Protein AF-A0A0H5DT92-F1 (afdb_monomer)

Mean predicted aligned error: 5.03 Å

Radius of gyration: 13.07 Å; Cα contacts (8 Å, |Δi|>4): 76; chains: 1; bounding box: 30×23×36 Å

pLDDT: mean 88.42, std 12.7, range [41.09, 97.12]

Foldseek 3Di:
DQLVVVLVQLLVQQDDDQKGWLVSCCVSCNLVDSVSSVVCCVVVVFDWDDPDPPTIIGGSVRVSVSSVVVSVVVVVVVD

Secondary structure (DSSP, 8-state):
--HHHHHHHHHHHT-S-SEE-HHHHHHHTSSSSHHHHHHHHHTTSS--EESSSS-EEEEHHHHHHHHHHHHHHHHHTT-

Nearest PDB structures (foldseek):
  6eml-assembly1_r  TM=5.377E-01  e=2.198E-01  Saccharomyces cerevisiae S288C
  2l01-assembly1_B  TM=4.196E-01  e=3.720E-01  Phocaeicola vulgatus ATCC 8482
  4y4m-assembly1_A  TM=5.891E-01  e=1.137E+00  Methanocaldococcus jannaschii DSM 2661
  7rk0-assembly1_C-2  TM=6.133E-01  e=1.925E+00  Thermovibrio ammonificans
  4rgw-assembly1_A  TM=4.208E-01  e=1.385E+00  Homo sapiens

Organism: NCBI:txid483423

Solvent-accessible surface area (backbone atoms only — not comparable to full-atom values): 4695 Å² total; per-residue (Å²): 130,61,70,67,64,55,49,49,56,52,52,67,64,69,61,89,57,69,58,38,48,62,63,55,40,30,77,67,52,50,62,71,34,65,67,44,43,49,51,35,44,76,72,60,75,37,71,72,47,76,79,48,100,87,42,54,34,28,53,39,66,60,55,50,51,52,52,52,52,57,57,54,52,62,63,64,74,77,112

Sequence (79 aa):
MSNQKIIQKFIDRLGEEDFIPPSRLVEIGLFGSLTGVRQALEKGVLPRIKVTSHRSLIPRESVIQFLQEKASVEQSMCG

Structure (mmCIF, N/CA/C/O backbone):
data_AF-A0A0H5DT92-F1
#
_entry.id   AF-A0A0H5DT92-F1
#
loop_
_atom_site.group_PDB
_atom_site.id
_atom_site.type_symbol
_atom_site.label_atom_id
_atom_site.label_alt_id
_atom_site.label_comp_id
_atom_site.label_asym_id
_atom_site.label_entity_id
_atom_site.label_seq_id
_atom_site.pdbx_PDB_ins_code
_atom_site.Cartn_x
_atom_site.Cartn_y
_atom_site.Cartn_z
_atom_site.occupancy
_atom_site.B_iso_or_equiv
_atom_site.auth_seq_id
_atom_site.auth_comp_id
_atom_site.auth_asym_id
_atom_site.auth_atom_id
_atom_site.pdbx_PDB_model_num
ATOM 1 N N . MET A 1 1 ? -13.636 13.314 16.361 1.00 54.72 1 MET A N 1
ATOM 2 C CA . MET A 1 1 ? -13.940 12.946 14.954 1.00 54.72 1 MET A CA 1
ATOM 3 C C . MET A 1 1 ? -14.174 11.445 14.927 1.00 54.72 1 MET A C 1
ATOM 5 O O . MET A 1 1 ? -13.442 10.765 15.625 1.00 54.72 1 MET A O 1
ATOM 9 N N . SER A 1 2 ? -15.179 10.923 14.213 1.00 70.81 2 SER A N 1
ATOM 10 C CA . SER A 1 2 ? -15.361 9.464 14.148 1.00 70.81 2 SER A CA 1
ATOM 11 C C . SER A 1 2 ? -14.218 8.825 13.352 1.00 70.81 2 SER A C 1
AT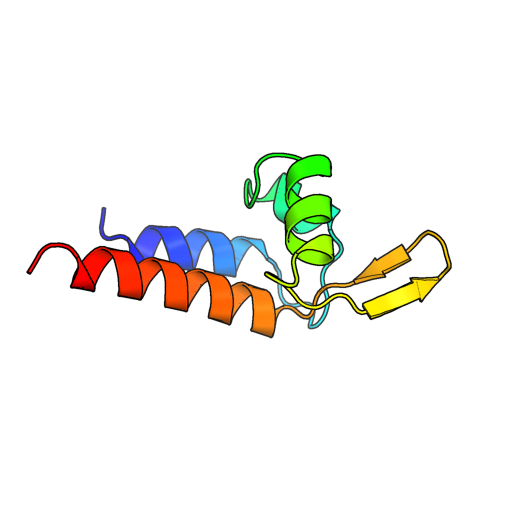OM 13 O O . SER A 1 2 ? -13.795 9.398 12.344 1.00 70.81 2 SER A O 1
ATOM 15 N N . ASN A 1 3 ? -13.735 7.651 13.775 1.00 77.62 3 ASN A N 1
ATOM 16 C CA . ASN A 1 3 ? -12.684 6.903 13.066 1.00 77.62 3 ASN A CA 1
ATOM 17 C C . ASN A 1 3 ? -13.023 6.714 11.580 1.00 77.62 3 ASN A C 1
ATOM 19 O O . ASN A 1 3 ? -12.158 6.887 10.725 1.00 77.62 3 ASN A O 1
ATOM 23 N N . GLN A 1 4 ? -14.306 6.531 11.252 1.00 83.56 4 GLN A N 1
ATOM 24 C CA . GLN A 1 4 ? -14.787 6.441 9.871 1.00 83.56 4 GLN A CA 1
ATOM 25 C C . GLN A 1 4 ? -14.397 7.649 9.002 1.00 83.56 4 GLN A C 1
ATOM 27 O O . GLN A 1 4 ? -13.999 7.481 7.853 1.00 83.56 4 GLN A O 1
ATOM 32 N N . LYS A 1 5 ? -14.463 8.877 9.540 1.00 87.00 5 LYS A N 1
ATOM 33 C CA . LYS A 1 5 ? -14.078 10.090 8.795 1.00 87.00 5 LYS A CA 1
ATOM 34 C C . LYS A 1 5 ? -12.573 10.156 8.538 1.00 87.00 5 LYS A C 1
ATOM 36 O O . LYS A 1 5 ? -12.158 10.751 7.551 1.00 87.00 5 LYS A O 1
ATOM 41 N N . ILE A 1 6 ? -11.754 9.592 9.426 1.00 88.19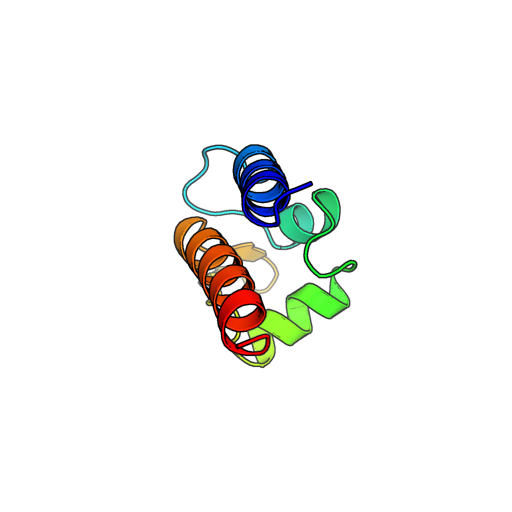 6 ILE A N 1
ATOM 42 C CA . ILE A 1 6 ? -10.297 9.535 9.250 1.00 88.19 6 ILE A CA 1
ATOM 43 C C . ILE A 1 6 ? -9.952 8.499 8.181 1.00 88.19 6 ILE A C 1
ATOM 45 O O . ILE A 1 6 ? -9.188 8.805 7.271 1.00 88.19 6 ILE A O 1
ATOM 49 N N . ILE A 1 7 ? -10.566 7.316 8.244 1.00 90.88 7 ILE A N 1
ATOM 50 C CA . ILE A 1 7 ? -10.392 6.265 7.237 1.00 90.88 7 ILE A CA 1
ATOM 51 C C . ILE A 1 7 ? -10.785 6.761 5.850 1.00 90.88 7 ILE A C 1
ATOM 53 O O . ILE A 1 7 ? -9.998 6.620 4.918 1.00 90.88 7 ILE A O 1
ATOM 57 N N . GLN A 1 8 ? -11.937 7.426 5.725 1.00 91.62 8 GLN A N 1
ATOM 58 C CA . GLN A 1 8 ? -12.367 7.969 4.439 1.00 91.62 8 GLN A CA 1
ATOM 59 C C . GLN A 1 8 ? -11.338 8.951 3.862 1.00 91.62 8 GLN A C 1
ATOM 61 O O . GLN A 1 8 ? -10.981 8.835 2.697 1.00 91.62 8 GLN A O 1
ATOM 66 N N . LYS A 1 9 ? -10.745 9.826 4.690 1.00 92.25 9 LYS A N 1
ATOM 67 C CA . LYS A 1 9 ? -9.667 10.726 4.244 1.00 92.25 9 LYS A CA 1
ATOM 68 C C . LYS A 1 9 ? -8.438 9.984 3.720 1.00 92.25 9 LYS A C 1
ATOM 70 O O . LYS A 1 9 ? -7.777 10.493 2.821 1.00 92.25 9 LYS A O 1
ATOM 75 N N . PHE A 1 10 ? -8.081 8.832 4.289 1.00 93.31 10 PHE A N 1
ATOM 76 C CA . PHE A 1 10 ? -6.995 8.020 3.736 1.00 93.31 10 PHE A CA 1
ATOM 77 C C . PHE A 1 10 ? -7.391 7.429 2.384 1.00 93.31 10 PHE A C 1
ATOM 79 O O . PHE A 1 10 ? -6.599 7.522 1.452 1.00 93.31 10 PHE A O 1
ATOM 86 N N . ILE A 1 11 ? -8.610 6.891 2.267 1.00 93.62 11 ILE A N 1
ATOM 87 C CA . ILE A 1 11 ? -9.132 6.310 1.022 1.00 93.62 11 ILE A CA 1
ATOM 88 C C . ILE A 1 11 ? -9.156 7.352 -0.101 1.00 93.62 11 ILE A C 1
ATOM 90 O O . ILE A 1 11 ? -8.648 7.087 -1.187 1.00 93.62 11 ILE A O 1
ATOM 94 N N . ASP A 1 12 ? -9.661 8.553 0.177 1.00 93.81 12 ASP A N 1
ATOM 95 C CA . ASP A 1 12 ? -9.745 9.643 -0.801 1.00 93.81 12 ASP A CA 1
ATOM 96 C C . ASP A 1 12 ? -8.350 10.068 -1.297 1.00 93.81 12 ASP A C 1
ATOM 98 O O . ASP A 1 12 ? -8.172 10.454 -2.450 1.00 93.81 12 ASP A O 1
ATOM 102 N N . ARG A 1 13 ? -7.325 9.963 -0.440 1.00 94.88 13 ARG A N 1
ATOM 103 C CA . ARG A 1 13 ? -5.936 10.309 -0.780 1.00 94.88 13 ARG A CA 1
ATOM 104 C C . ARG A 1 13 ? -5.182 9.198 -1.515 1.00 94.88 13 ARG A C 1
ATOM 106 O O . ARG A 1 13 ? -4.085 9.465 -2.005 1.00 94.88 13 ARG A O 1
ATOM 113 N N . LEU A 1 14 ? -5.718 7.975 -1.593 1.00 94.44 14 LEU A N 1
ATOM 114 C CA . LEU A 1 14 ? -5.083 6.882 -2.345 1.00 94.44 14 LEU A CA 1
ATOM 115 C C . LEU A 1 14 ? -5.078 7.144 -3.856 1.00 94.44 14 LEU A C 1
ATOM 117 O O . LEU A 1 14 ? -4.184 6.642 -4.534 1.00 94.44 14 LEU A O 1
ATOM 121 N N . GLY A 1 15 ? -6.033 7.940 -4.347 1.00 91.56 15 GLY A N 1
ATOM 122 C CA . GLY A 1 15 ? -6.306 8.114 -5.771 1.00 91.56 15 GLY A CA 1
ATOM 123 C C . GLY A 1 15 ? -7.370 7.139 -6.280 1.00 91.56 15 GLY A C 1
ATOM 124 O O . GLY A 1 15 ? -8.048 6.466 -5.494 1.00 91.56 15 GLY A O 1
ATOM 125 N N . GLU A 1 16 ? -7.515 7.083 -7.600 1.00 93.00 16 GLU A N 1
ATOM 126 C CA . GLU A 1 16 ? -8.515 6.274 -8.317 1.00 93.00 16 GLU A CA 1
ATOM 127 C C . GLU A 1 16 ? -7.882 5.071 -9.034 1.00 93.00 16 GLU A C 1
ATOM 129 O O . GLU A 1 16 ? -8.586 4.226 -9.576 1.00 93.00 16 GLU A O 1
ATOM 134 N N . GLU A 1 17 ? -6.553 4.963 -9.020 1.00 94.06 17 GLU A N 1
ATOM 135 C CA . GLU A 1 17 ? -5.813 3.893 -9.676 1.00 94.06 17 GLU A CA 1
ATOM 136 C C . GLU A 1 17 ? -6.012 2.538 -8.974 1.00 94.06 17 GLU A C 1
ATOM 138 O O . GLU A 1 17 ? -5.850 2.428 -7.758 1.00 94.06 17 GLU A O 1
ATOM 143 N N . ASP A 1 18 ? -6.255 1.468 -9.738 1.00 95.50 18 ASP A N 1
ATOM 144 C CA . ASP A 1 18 ? -6.427 0.105 -9.196 1.00 95.50 18 ASP A CA 1
ATOM 145 C C . ASP A 1 18 ? -5.198 -0.407 -8.432 1.00 95.50 18 ASP A C 1
ATOM 147 O O . ASP A 1 18 ? -5.295 -1.246 -7.530 1.00 95.50 18 ASP A O 1
ATOM 151 N N . PHE A 1 19 ? -4.020 0.105 -8.790 1.00 96.19 19 PHE A N 1
ATOM 152 C CA . PHE A 1 19 ? -2.744 -0.267 -8.206 1.00 96.19 19 PHE A CA 1
ATOM 153 C C . PHE A 1 19 ? -1.954 0.972 -7.823 1.00 96.19 19 PHE A C 1
ATOM 155 O O . PHE A 1 19 ? -1.731 1.863 -8.641 1.00 96.19 19 PHE A O 1
ATOM 162 N N . ILE A 1 20 ? -1.433 0.972 -6.602 1.00 95.62 20 ILE A N 1
ATOM 163 C CA . ILE A 1 20 ? -0.668 2.092 -6.067 1.00 95.62 20 ILE A CA 1
ATOM 164 C C . ILE A 1 20 ? 0.787 1.692 -5.790 1.00 95.62 20 ILE A C 1
ATOM 166 O O . ILE A 1 20 ? 1.073 0.545 -5.419 1.00 95.62 20 ILE A O 1
ATOM 170 N N . PRO A 1 21 ? 1.744 2.620 -5.945 1.00 95.50 21 PRO A N 1
ATOM 171 C CA . PRO A 1 21 ? 3.120 2.387 -5.538 1.00 95.50 21 PRO A CA 1
ATOM 172 C C . PRO A 1 21 ? 3.263 2.448 -4.003 1.00 95.50 21 PRO A C 1
ATOM 174 O O . PRO A 1 21 ? 2.555 3.212 -3.348 1.00 95.50 21 PRO A O 1
ATOM 177 N N . PRO A 1 22 ? 4.245 1.742 -3.407 1.00 95.31 22 PRO A N 1
ATOM 178 C CA . PRO A 1 22 ? 4.554 1.841 -1.978 1.00 95.31 22 PRO A CA 1
ATOM 179 C C . PRO A 1 22 ? 4.791 3.271 -1.469 1.00 95.31 22 PRO A C 1
ATOM 181 O O . PRO A 1 22 ? 4.476 3.568 -0.320 1.00 95.31 22 PRO A O 1
ATOM 184 N N . SER A 1 23 ? 5.325 4.166 -2.310 1.00 95.12 23 SER A N 1
ATOM 185 C CA . SER A 1 23 ? 5.538 5.575 -1.952 1.00 95.12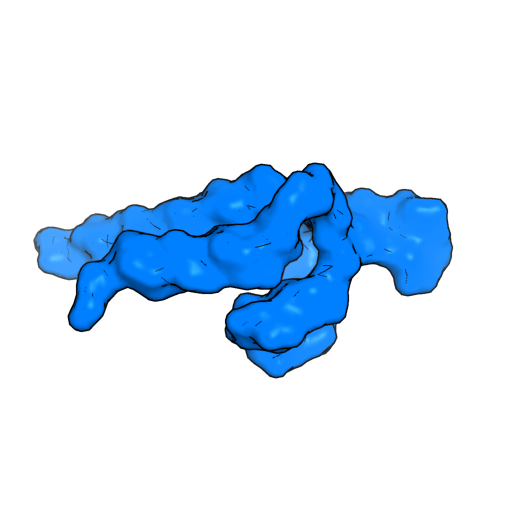 23 SER A CA 1
ATOM 186 C C . SER A 1 23 ? 4.232 6.311 -1.669 1.00 95.12 23 SER A C 1
ATOM 188 O O . SER A 1 23 ? 4.203 7.129 -0.754 1.00 95.12 23 SER A O 1
ATOM 190 N N . ARG A 1 24 ? 3.140 5.965 -2.367 1.00 96.06 24 ARG A N 1
ATOM 191 C CA . ARG A 1 24 ? 1.828 6.585 -2.153 1.00 96.06 24 ARG A CA 1
ATOM 192 C C . ARG A 1 24 ? 1.366 6.395 -0.715 1.00 96.06 24 ARG A C 1
ATOM 194 O O . ARG A 1 24 ? 0.865 7.336 -0.114 1.00 96.06 24 ARG A O 1
ATOM 201 N N . LEU A 1 25 ? 1.587 5.211 -0.140 1.00 95.94 25 LEU A N 1
ATOM 202 C CA . LEU A 1 25 ? 1.233 4.946 1.254 1.00 95.94 25 LEU A CA 1
ATOM 203 C C . LEU A 1 25 ? 1.974 5.886 2.210 1.00 95.94 25 LEU A C 1
ATOM 205 O O . LEU A 1 25 ? 1.366 6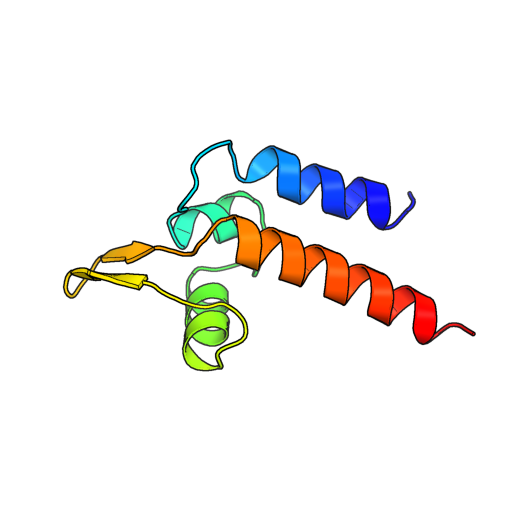.444 3.117 1.00 95.94 25 LEU A O 1
ATOM 209 N N . VAL A 1 26 ? 3.249 6.160 1.941 1.00 96.62 26 VAL A N 1
ATOM 210 C CA . VAL A 1 26 ? 4.047 7.105 2.731 1.00 96.62 26 VAL A CA 1
ATOM 211 C C . VAL A 1 2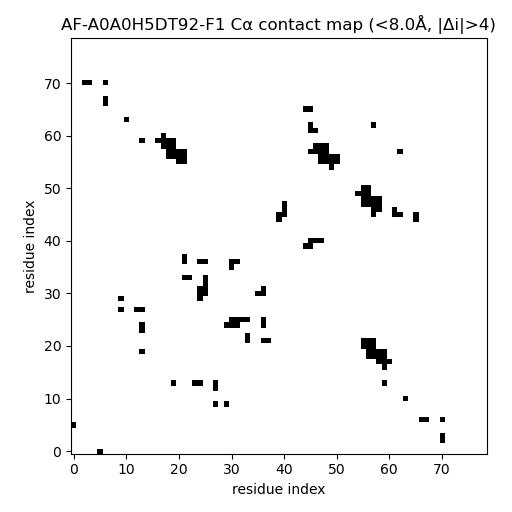6 ? 3.556 8.541 2.559 1.00 96.62 26 VAL A C 1
ATOM 213 O O . VAL A 1 26 ? 3.384 9.240 3.552 1.00 96.62 26 VAL A O 1
ATOM 216 N N . GLU A 1 27 ? 3.280 8.972 1.327 1.00 95.56 27 GLU A N 1
ATOM 217 C CA . GL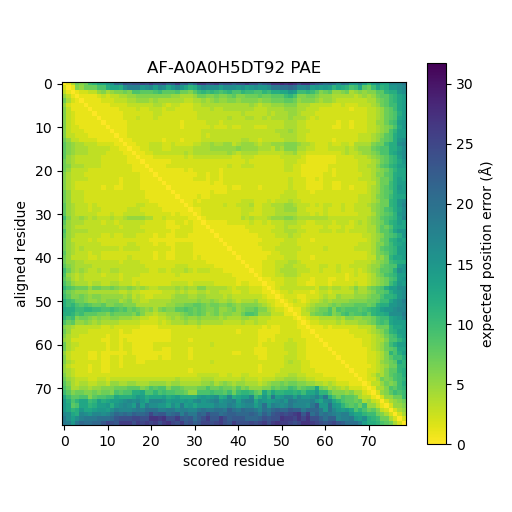U A 1 27 ? 2.769 10.317 1.015 1.00 95.56 27 GLU A CA 1
ATOM 218 C C . GLU A 1 27 ? 1.452 10.619 1.740 1.00 95.56 27 GLU A C 1
ATOM 220 O O . GLU A 1 27 ? 1.227 11.736 2.216 1.00 95.56 27 GLU A O 1
ATOM 225 N N . ILE A 1 28 ? 0.581 9.613 1.864 1.00 94.38 28 ILE A N 1
ATOM 226 C CA . ILE A 1 28 ? -0.676 9.765 2.599 1.00 94.38 28 ILE A CA 1
ATOM 227 C C . ILE A 1 28 ? -0.507 9.623 4.115 1.00 94.38 28 ILE A C 1
ATOM 229 O O . ILE A 1 28 ? -1.439 9.930 4.855 1.00 94.38 28 ILE A O 1
ATOM 233 N N . GLY A 1 29 ? 0.678 9.231 4.586 1.00 93.94 29 GLY A N 1
ATOM 234 C CA . GLY A 1 29 ? 0.992 9.004 5.996 1.00 93.94 29 GLY A CA 1
ATOM 235 C C . GLY A 1 29 ? 0.632 7.605 6.500 1.00 93.94 29 GLY A C 1
ATOM 236 O O . GLY A 1 29 ? 0.748 7.338 7.694 1.00 93.94 29 GLY A O 1
ATOM 237 N N . LEU A 1 30 ? 0.218 6.693 5.617 1.00 90.19 30 LEU A N 1
ATOM 238 C CA . LEU A 1 30 ? -0.043 5.298 5.953 1.00 90.19 30 LEU A CA 1
ATOM 239 C C . LEU A 1 30 ? 1.299 4.551 6.077 1.00 90.19 30 LEU A C 1
ATOM 241 O O . LEU A 1 30 ? 2.088 4.508 5.137 1.00 90.19 30 LEU A O 1
ATOM 245 N N . PHE A 1 31 ? 1.574 3.981 7.255 1.00 92.12 31 PHE A N 1
ATOM 246 C CA . PHE A 1 31 ? 2.849 3.342 7.655 1.00 92.12 31 PHE A CA 1
ATOM 247 C C . PHE A 1 31 ? 4.046 4.278 7.921 1.00 92.12 31 PHE A C 1
ATOM 249 O O . PHE A 1 31 ? 5.107 3.797 8.322 1.00 92.12 31 PHE A O 1
ATOM 256 N N . GLY A 1 32 ? 3.899 5.593 7.734 1.00 92.69 32 GLY A N 1
ATOM 257 C CA . GLY A 1 32 ? 4.861 6.632 8.144 1.00 92.69 32 GLY A CA 1
ATOM 258 C C . GLY A 1 32 ? 6.206 6.677 7.399 1.00 92.69 32 GLY A C 1
ATOM 259 O O . GLY A 1 32 ? 6.827 7.733 7.331 1.00 92.69 32 GLY A O 1
ATOM 260 N N . SER A 1 33 ? 6.678 5.570 6.821 1.00 96.75 33 SER A N 1
ATOM 261 C CA . SER A 1 33 ? 7.932 5.499 6.061 1.00 96.75 33 SER A CA 1
ATOM 262 C C . SER A 1 33 ? 7.932 4.347 5.057 1.00 96.75 33 SER A C 1
ATOM 264 O O . SER A 1 33 ? 7.197 3.370 5.209 1.00 96.75 33 SER A O 1
ATOM 266 N N . LEU A 1 34 ? 8.824 4.406 4.061 1.00 95.06 34 LEU A N 1
ATOM 267 C CA . LEU A 1 34 ? 9.012 3.303 3.109 1.00 95.06 34 LEU A CA 1
ATOM 268 C C . LEU A 1 34 ? 9.458 2.010 3.801 1.00 95.06 34 LEU A C 1
ATOM 270 O O . LEU A 1 34 ? 9.076 0.925 3.368 1.00 95.06 34 LEU A O 1
ATOM 274 N N . THR A 1 35 ? 10.242 2.111 4.876 1.00 95.94 35 THR A N 1
ATOM 275 C CA . THR A 1 35 ? 10.640 0.956 5.691 1.00 95.94 35 THR A CA 1
ATOM 276 C C . THR A 1 35 ? 9.422 0.302 6.337 1.00 95.94 35 THR A C 1
ATOM 278 O O . THR A 1 35 ? 9.289 -0.918 6.277 1.00 95.94 35 THR A O 1
ATOM 281 N N . GLY A 1 36 ? 8.499 1.102 6.879 1.00 96.00 36 GLY A N 1
ATOM 282 C CA . GLY A 1 36 ? 7.238 0.607 7.435 1.00 96.00 36 GLY A CA 1
ATOM 283 C C . GLY A 1 36 ? 6.385 -0.109 6.388 1.00 96.00 36 GLY A C 1
ATOM 284 O O . GLY A 1 36 ? 5.908 -1.217 6.631 1.00 96.00 36 GLY A O 1
ATOM 285 N N . VAL A 1 37 ? 6.271 0.465 5.185 1.00 95.75 37 VAL A N 1
ATOM 286 C CA . VAL A 1 37 ? 5.555 -0.181 4.073 1.00 95.75 37 VAL A CA 1
ATOM 287 C C . VAL A 1 37 ? 6.221 -1.503 3.683 1.00 95.75 37 VAL A C 1
ATOM 289 O O . VAL A 1 37 ? 5.536 -2.510 3.537 1.00 95.75 37 VAL A O 1
ATOM 292 N N . ARG A 1 38 ? 7.554 -1.550 3.558 1.00 94.12 38 ARG A N 1
ATOM 293 C CA . ARG A 1 38 ? 8.276 -2.796 3.236 1.00 94.12 38 ARG A CA 1
ATOM 294 C C . ARG A 1 38 ? 8.017 -3.886 4.267 1.00 94.12 38 ARG A C 1
ATOM 296 O O . ARG A 1 38 ? 7.689 -4.998 3.871 1.00 94.12 38 ARG A O 1
ATOM 303 N N . GLN A 1 39 ? 8.081 -3.555 5.555 1.00 95.75 39 GLN A N 1
ATOM 304 C CA . GLN A 1 39 ? 7.780 -4.508 6.622 1.00 95.75 39 GLN A CA 1
ATOM 305 C C . GLN A 1 39 ? 6.339 -5.019 6.546 1.00 95.75 39 GLN A C 1
ATOM 307 O O . GLN A 1 39 ? 6.112 -6.208 6.750 1.00 95.75 39 GLN A O 1
ATOM 312 N N . ALA A 1 40 ? 5.367 -4.156 6.232 1.00 94.94 40 ALA A N 1
ATOM 313 C CA . ALA A 1 40 ? 3.978 -4.573 6.047 1.00 94.94 40 ALA A CA 1
ATOM 314 C C . ALA A 1 40 ? 3.838 -5.581 4.893 1.00 94.94 40 ALA A C 1
ATOM 316 O O . ALA A 1 40 ? 3.168 -6.600 5.046 1.00 94.94 40 ALA A O 1
ATOM 317 N N . LEU A 1 41 ? 4.520 -5.345 3.770 1.00 94.19 41 LEU A N 1
ATOM 318 C CA . LEU A 1 41 ? 4.504 -6.256 2.621 1.00 94.19 41 LEU A CA 1
ATOM 319 C C . LEU A 1 41 ? 5.257 -7.568 2.901 1.00 94.19 41 LEU A C 1
ATOM 321 O O . LEU A 1 41 ? 4.813 -8.632 2.485 1.00 94.19 41 LEU A O 1
ATOM 325 N N . GLU A 1 42 ? 6.393 -7.514 3.598 1.00 93.88 42 GLU A N 1
ATOM 326 C CA . GLU A 1 42 ? 7.180 -8.698 3.978 1.00 93.88 42 GLU A CA 1
ATOM 327 C C . GLU A 1 42 ? 6.446 -9.582 4.986 1.00 93.88 42 GLU A C 1
ATOM 329 O O . GLU A 1 42 ? 6.517 -10.804 4.897 1.00 93.88 42 GLU A O 1
ATOM 334 N N . LYS A 1 43 ? 5.703 -8.969 5.912 1.00 94.12 43 LYS A N 1
ATOM 335 C CA . LYS A 1 43 ? 4.861 -9.668 6.891 1.00 94.12 43 LYS A CA 1
ATOM 336 C C . LYS A 1 43 ? 3.512 -10.118 6.321 1.00 94.12 43 LYS A C 1
ATOM 338 O O . LYS A 1 43 ? 2.731 -10.713 7.054 1.00 94.12 43 LYS A O 1
ATOM 343 N N . GLY A 1 44 ? 3.217 -9.814 5.056 1.00 93.50 44 GLY A N 1
ATOM 344 C CA . GLY A 1 44 ? 1.957 -10.184 4.407 1.00 93.50 44 GLY A CA 1
ATOM 345 C C . GLY A 1 44 ? 0.732 -9.403 4.891 1.00 93.50 44 GLY A C 1
ATOM 346 O O . GLY A 1 44 ? -0.387 -9.825 4.633 1.00 93.50 44 GLY A O 1
ATOM 347 N N . VAL A 1 45 ? 0.921 -8.265 5.569 1.00 95.12 45 VAL A N 1
ATOM 348 C CA . VAL A 1 45 ? -0.177 -7.371 5.990 1.00 95.12 45 VAL A CA 1
ATOM 349 C C . VAL A 1 45 ? -0.896 -6.786 4.777 1.00 95.12 45 VAL A C 1
ATOM 351 O O . VAL A 1 45 ? -2.106 -6.600 4.799 1.00 95.12 45 VAL A O 1
ATOM 354 N N . LEU A 1 46 ? -0.139 -6.492 3.721 1.00 95.38 46 LEU A N 1
ATOM 355 C CA . LEU A 1 46 ? -0.664 -6.094 2.423 1.00 95.38 46 LEU A CA 1
ATOM 356 C C . LEU A 1 46 ? -0.071 -7.005 1.344 1.00 95.38 46 LEU A C 1
ATOM 358 O O . LEU A 1 46 ? 1.121 -7.331 1.409 1.00 95.38 46 LEU A O 1
ATOM 362 N N . PRO A 1 47 ? -0.855 -7.390 0.326 1.00 93.31 47 PRO A N 1
ATOM 363 C CA . PRO A 1 47 ? -0.315 -8.096 -0.821 1.00 93.31 47 PRO A CA 1
ATOM 364 C C . PRO A 1 47 ? 0.578 -7.164 -1.646 1.00 93.31 47 PRO A C 1
ATOM 366 O O . PRO A 1 47 ? 0.342 -5.958 -1.744 1.00 93.31 47 PRO A O 1
ATOM 369 N N . ARG A 1 48 ? 1.602 -7.735 -2.287 1.00 92.88 48 ARG A N 1
ATOM 370 C CA . ARG A 1 48 ? 2.444 -7.023 -3.256 1.00 92.88 48 ARG A CA 1
ATOM 371 C C . ARG A 1 48 ? 2.456 -7.748 -4.587 1.00 92.88 48 ARG A C 1
ATOM 373 O O . ARG A 1 48 ? 2.644 -8.961 -4.639 1.00 92.88 48 ARG A O 1
ATOM 380 N N . ILE A 1 49 ? 2.364 -6.981 -5.661 1.00 93.38 49 ILE A N 1
ATOM 381 C CA . ILE A 1 49 ? 2.605 -7.448 -7.020 1.00 93.38 49 ILE A CA 1
ATOM 382 C C . ILE A 1 49 ? 3.979 -6.952 -7.438 1.00 93.38 49 ILE A C 1
ATOM 384 O O . ILE A 1 49 ? 4.250 -5.750 -7.442 1.00 93.38 49 ILE A O 1
ATOM 388 N N . LYS A 1 50 ? 4.864 -7.883 -7.786 1.00 91.06 50 LYS A N 1
ATOM 389 C CA . LYS A 1 50 ? 6.200 -7.557 -8.279 1.00 91.06 50 LYS A CA 1
ATOM 390 C C . LYS A 1 50 ? 6.135 -7.388 -9.794 1.00 91.06 50 LYS A C 1
ATOM 392 O O . LYS A 1 50 ? 5.905 -8.355 -10.507 1.00 91.06 50 LYS A O 1
ATOM 397 N N . VAL A 1 51 ? 6.336 -6.161 -10.269 1.00 89.31 51 VAL A N 1
ATOM 398 C CA . VAL A 1 51 ? 6.346 -5.841 -11.707 1.00 89.31 51 VAL A CA 1
ATOM 399 C C . VAL A 1 51 ? 7.758 -5.989 -12.269 1.00 89.31 51 VAL A C 1
ATOM 40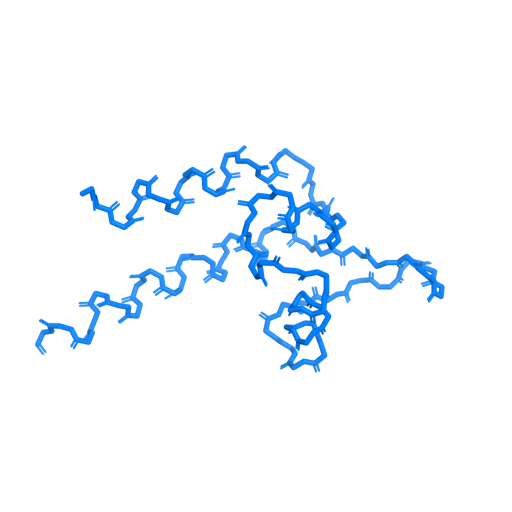1 O O . VAL A 1 51 ? 7.951 -6.517 -13.356 1.00 89.31 51 VAL A O 1
ATOM 404 N N . THR A 1 52 ? 8.763 -5.553 -11.506 1.00 90.31 52 THR A N 1
ATOM 405 C CA . THR A 1 52 ? 10.186 -5.751 -11.818 1.00 90.31 52 THR A CA 1
ATOM 406 C C . THR A 1 52 ? 10.969 -6.031 -10.537 1.00 90.31 52 THR A C 1
ATOM 408 O O . THR A 1 52 ? 10.420 -5.998 -9.434 1.00 90.31 52 THR A O 1
ATOM 411 N N . SER A 1 53 ? 12.280 -6.258 -10.641 1.00 83.88 53 SER A N 1
ATOM 412 C CA . SER A 1 53 ? 13.161 -6.403 -9.472 1.00 83.88 53 SER A CA 1
ATOM 413 C C . SER A 1 53 ? 13.111 -5.213 -8.505 1.00 83.88 53 SER A C 1
ATOM 415 O O . SER A 1 53 ? 13.288 -5.418 -7.307 1.00 83.88 53 SER A O 1
ATOM 417 N N . HIS A 1 54 ? 12.811 -4.006 -8.998 1.00 81.44 54 HIS A N 1
ATOM 418 C CA . HIS A 1 54 ? 12.812 -2.765 -8.209 1.00 81.44 54 HIS A CA 1
ATOM 419 C C . HIS A 1 54 ? 11.438 -2.094 -8.103 1.00 81.44 54 HIS A C 1
ATOM 421 O O . HIS A 1 54 ? 11.284 -1.135 -7.349 1.00 81.44 54 HIS A O 1
ATOM 427 N N . ARG A 1 55 ? 10.430 -2.584 -8.836 1.00 86.38 55 ARG A N 1
ATOM 428 C CA . ARG A 1 55 ? 9.082 -2.011 -8.848 1.00 86.38 55 ARG A CA 1
ATOM 429 C C . ARG A 1 55 ? 8.076 -3.011 -8.303 1.00 86.38 55 ARG A C 1
ATOM 431 O O . ARG A 1 55 ? 7.896 -4.098 -8.849 1.00 86.38 55 ARG A O 1
ATOM 438 N N . SER A 1 56 ? 7.405 -2.606 -7.233 1.00 91.88 56 SER A N 1
ATOM 439 C CA . SER A 1 56 ? 6.257 -3.312 -6.672 1.00 91.88 56 SER A CA 1
ATOM 440 C C . SER A 1 56 ? 5.038 -2.404 -6.688 1.00 91.88 56 SER A C 1
ATOM 442 O O . SER A 1 56 ? 5.175 -1.184 -6.592 1.00 91.88 56 SER A O 1
ATOM 444 N N . LEU A 1 57 ? 3.869 -3.014 -6.808 1.00 95.94 57 LEU A N 1
ATOM 445 C CA . LEU A 1 57 ? 2.568 -2.371 -6.729 1.00 95.94 57 LEU A CA 1
ATOM 446 C C . LEU A 1 57 ? 1.728 -3.049 -5.651 1.00 95.94 57 LEU A C 1
ATOM 448 O O . LEU A 1 57 ? 1.948 -4.216 -5.320 1.00 95.94 57 LEU A O 1
ATOM 452 N N . ILE A 1 58 ? 0.774 -2.305 -5.114 1.00 97.00 58 ILE A N 1
ATOM 453 C CA . ILE A 1 58 ? -0.157 -2.761 -4.088 1.00 97.00 58 ILE A CA 1
ATOM 454 C C . ILE A 1 58 ? -1.564 -2.574 -4.667 1.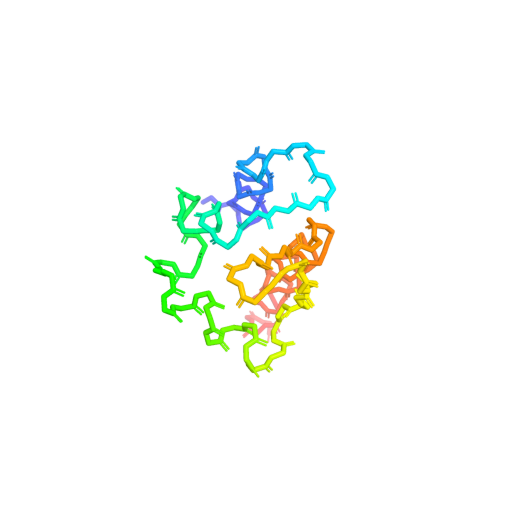00 97.00 58 ILE A C 1
ATOM 456 O O . ILE A 1 58 ? -1.861 -1.469 -5.128 1.00 97.00 58 ILE A O 1
ATOM 460 N N . PRO A 1 59 ? -2.421 -3.608 -4.696 1.00 97.12 59 PRO A N 1
ATOM 461 C CA . PRO A 1 59 ? -3.821 -3.438 -5.072 1.00 97.12 59 PRO A CA 1
ATOM 462 C C . PRO A 1 59 ? -4.502 -2.431 -4.139 1.00 97.12 59 PRO A C 1
ATOM 464 O O . PRO A 1 59 ? -4.444 -2.580 -2.916 1.00 97.12 59 PRO A O 1
ATOM 467 N N . ARG A 1 60 ? -5.148 -1.410 -4.707 1.00 96.88 60 ARG A N 1
ATOM 468 C CA . ARG A 1 60 ? -5.837 -0.353 -3.953 1.00 96.88 60 ARG A CA 1
ATOM 469 C C . ARG A 1 60 ? -6.902 -0.930 -3.025 1.00 96.88 60 ARG A C 1
ATOM 471 O O . ARG A 1 60 ? -6.965 -0.554 -1.857 1.00 96.88 60 ARG A O 1
ATOM 478 N N . GLU A 1 61 ? -7.676 -1.886 -3.528 1.00 96.62 61 GLU A N 1
ATOM 479 C CA . GLU A 1 61 ? -8.745 -2.556 -2.782 1.00 96.62 61 GLU A CA 1
ATOM 480 C C . GLU A 1 61 ? -8.235 -3.204 -1.487 1.00 96.62 61 GLU A C 1
ATOM 482 O O . GLU A 1 61 ? -8.831 -3.042 -0.428 1.00 96.62 61 GLU A O 1
ATOM 487 N N . SER A 1 62 ? -7.068 -3.852 -1.525 1.00 96.75 62 SER A N 1
ATOM 488 C CA . SER A 1 62 ? -6.484 -4.476 -0.333 1.00 96.75 62 SER A CA 1
ATOM 489 C C . SER A 1 62 ? -6.081 -3.455 0.734 1.00 96.75 62 SER A C 1
ATOM 491 O O . SER A 1 62 ? -6.143 -3.745 1.925 1.00 96.75 62 SER A O 1
ATOM 493 N N . VAL A 1 63 ? -5.683 -2.245 0.329 1.00 96.06 63 VAL A N 1
ATOM 494 C CA . VAL A 1 63 ? -5.385 -1.157 1.274 1.00 96.06 63 VAL A CA 1
ATOM 495 C C . VAL A 1 63 ? -6.665 -0.627 1.912 1.00 96.06 63 VAL A C 1
ATOM 497 O O . VAL A 1 63 ? -6.679 -0.344 3.109 1.00 96.06 63 VAL A O 1
ATOM 500 N N . ILE A 1 64 ? -7.743 -0.520 1.135 1.00 95.75 64 ILE A N 1
ATOM 501 C CA . ILE A 1 64 ? -9.058 -0.105 1.634 1.00 95.75 64 ILE A CA 1
ATOM 502 C C . ILE A 1 64 ? -9.589 -1.122 2.643 1.00 95.75 64 ILE A C 1
ATOM 504 O O . ILE A 1 64 ? -9.969 -0.729 3.745 1.00 95.75 64 ILE A O 1
ATOM 508 N N . GLN A 1 65 ? -9.542 -2.412 2.309 1.00 94.75 65 GLN A N 1
ATOM 509 C CA . GLN A 1 65 ? -9.945 -3.493 3.209 1.00 94.75 65 GLN A CA 1
ATOM 510 C C . GLN A 1 65 ? -9.142 -3.461 4.511 1.00 94.75 65 GLN A C 1
ATOM 512 O O . GLN A 1 65 ? -9.728 -3.429 5.589 1.00 94.75 65 GLN A O 1
ATOM 517 N N . PHE A 1 66 ? -7.814 -3.335 4.426 1.00 94.50 66 PHE A N 1
ATOM 518 C CA . PHE A 1 66 ? -6.955 -3.195 5.605 1.00 94.50 66 PHE A CA 1
ATOM 519 C C . PHE A 1 66 ? -7.377 -2.023 6.508 1.00 94.50 66 PHE A C 1
ATOM 521 O O . PHE A 1 66 ? -7.466 -2.167 7.729 1.00 94.50 66 PHE A O 1
ATOM 528 N N . LEU A 1 67 ? -7.643 -0.851 5.923 1.00 93.12 67 LEU A N 1
ATOM 529 C CA . LEU A 1 67 ? -8.072 0.336 6.665 1.00 93.12 67 LEU A CA 1
ATOM 530 C C . LEU A 1 67 ? -9.428 0.126 7.354 1.00 93.12 67 LEU A C 1
ATOM 532 O O . LEU A 1 67 ? -9.603 0.529 8.506 1.00 93.12 67 LEU A O 1
ATOM 536 N N . GLN A 1 68 ? -10.374 -0.509 6.663 1.00 91.88 68 GLN A N 1
ATOM 537 C CA . GLN A 1 68 ? -11.700 -0.813 7.197 1.00 91.88 68 GLN A CA 1
ATOM 538 C C . GLN A 1 68 ? -11.626 -1.832 8.341 1.00 91.88 68 GLN A C 1
ATOM 540 O O . GLN A 1 68 ? -12.173 -1.579 9.413 1.00 91.88 68 GLN A O 1
ATOM 545 N N . GLU A 1 69 ? -10.881 -2.926 8.168 1.00 89.62 69 GLU A N 1
ATOM 546 C CA . GLU A 1 69 ? -10.684 -3.952 9.198 1.00 89.62 69 GLU A CA 1
ATOM 547 C C . GLU A 1 69 ? -10.084 -3.367 10.479 1.00 89.62 69 GLU A C 1
ATOM 549 O O . GLU A 1 69 ? -10.568 -3.630 11.582 1.00 89.62 69 GLU A O 1
ATOM 554 N N . LYS A 1 70 ? -9.046 -2.529 10.353 1.00 84.56 70 LYS A N 1
ATOM 555 C CA . LYS A 1 70 ? -8.409 -1.901 11.518 1.00 84.56 70 LYS A CA 1
ATOM 556 C C . LYS A 1 70 ? -9.351 -0.964 12.263 1.00 84.56 70 LYS A C 1
ATOM 558 O O . LYS A 1 70 ? -9.323 -0.948 13.490 1.00 84.56 70 LYS A O 1
ATOM 563 N N . ALA A 1 71 ? -10.223 -0.254 11.554 1.00 81.00 71 ALA A N 1
ATOM 564 C CA . ALA A 1 71 ? -11.219 0.605 12.182 1.00 81.00 71 ALA A CA 1
ATOM 565 C C . ALA A 1 71 ? -12.317 -0.182 12.919 1.00 81.00 71 ALA A C 1
ATOM 567 O O . ALA A 1 71 ? -12.783 0.265 13.968 1.00 81.00 71 ALA A O 1
ATOM 568 N N . SER A 1 72 ? -12.716 -1.351 12.407 1.00 73.56 72 SER A N 1
ATOM 569 C CA . SER A 1 72 ? -13.705 -2.227 13.053 1.00 73.56 72 SER A CA 1
ATOM 570 C C . SER A 1 72 ? -13.164 -2.918 14.309 1.00 73.56 72 SER A C 1
ATOM 572 O O . SER A 1 72 ? -13.891 -3.062 15.295 1.00 73.56 72 SER A O 1
ATOM 574 N N . VAL A 1 73 ? -11.884 -3.312 14.310 1.00 63.88 73 VAL A N 1
ATOM 575 C CA . VAL A 1 73 ? -11.238 -3.930 15.483 1.00 63.88 73 VAL A CA 1
ATOM 576 C C . VAL A 1 73 ? -11.188 -2.958 16.663 1.00 63.88 73 VAL A C 1
ATOM 578 O O . VAL A 1 73 ? -11.519 -3.345 17.781 1.00 63.88 73 VAL A O 1
ATOM 581 N N . GLU A 1 74 ? -10.860 -1.685 16.431 1.00 59.09 74 GLU A N 1
ATOM 582 C CA . GLU A 1 74 ? -10.810 -0.688 17.510 1.00 59.09 74 GLU A CA 1
ATOM 583 C C . GLU A 1 74 ? -12.181 -0.408 18.144 1.00 59.09 74 GLU A C 1
ATOM 585 O O . GLU A 1 74 ? -12.254 -0.107 19.330 1.00 59.09 74 GLU A O 1
ATOM 590 N N . GLN A 1 75 ? -13.281 -0.557 17.397 1.00 55.72 75 GLN A N 1
ATOM 591 C CA . GLN A 1 75 ? -14.633 -0.418 17.954 1.00 55.72 75 GLN A CA 1
ATOM 592 C C . GLN A 1 75 ? -15.058 -1.628 18.794 1.00 55.72 75 GLN A C 1
ATOM 594 O O . GLN A 1 75 ? -15.862 -1.482 19.710 1.00 55.72 75 GLN A O 1
ATOM 599 N N . SER A 1 76 ? -14.504 -2.808 18.507 1.00 57.62 76 SER A N 1
ATOM 600 C CA . SER A 1 76 ? -14.876 -4.063 19.173 1.00 57.62 76 SER A CA 1
ATOM 601 C C . SER A 1 76 ? -14.115 -4.308 20.482 1.00 57.62 76 SER A C 1
ATOM 603 O O . SER A 1 76 ? -14.529 -5.146 21.272 1.00 57.62 76 SER A O 1
ATOM 605 N N . MET A 1 77 ? -13.012 -3.592 20.733 1.00 54.12 77 MET A N 1
ATOM 606 C CA . MET A 1 77 ? -12.213 -3.723 21.965 1.00 54.12 77 MET A CA 1
ATOM 607 C C . MET A 1 77 ? -12.598 -2.730 23.076 1.00 54.12 77 MET A C 1
ATOM 609 O O . MET A 1 77 ? -12.001 -2.755 24.150 1.00 54.12 77 MET A O 1
ATOM 613 N N . CYS A 1 78 ? -13.585 -1.863 22.832 1.00 47.88 78 CYS A N 1
ATOM 614 C CA . CYS A 1 78 ? -14.123 -0.916 23.816 1.00 47.88 78 CYS A CA 1
ATOM 615 C C . CYS A 1 78 ? -15.549 -1.264 24.293 1.00 47.88 78 CYS A C 1
ATOM 617 O O . CYS A 1 78 ? -16.218 -0.391 24.846 1.00 47.88 78 CYS A O 1
ATOM 619 N N . GLY A 1 79 ? -16.013 -2.498 24.058 1.00 41.09 79 GLY A N 1
ATOM 620 C CA . GLY A 1 79 ? -17.301 -3.026 24.529 1.00 41.09 79 GLY A CA 1
ATOM 621 C C . GLY A 1 79 ? -17.158 -3.922 25.749 1.00 41.09 79 GLY A C 1
ATOM 622 O O 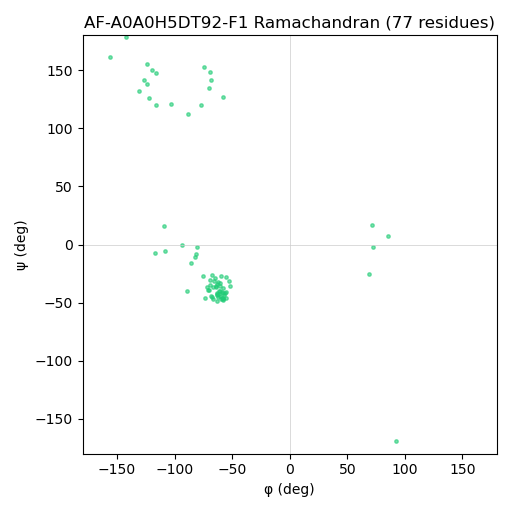. GLY A 1 79 ? -16.196 -4.720 25.766 1.00 41.09 79 GLY A O 1
#